Protein AF-A0A2V5ZFJ4-F1 (afdb_monomer_lite)

Secondary structure (DSSP, 8-state):
--------------SHHHHHHHHHHHHHHHHHHHHHHHHHHTTSPPPGGGGSBSSSS-BHHHHHHHHHHHHHHHHHHHHHHHHHHHHHHHHHGGGGHHHHHHHHHHHHHHHHHHHHHH--HHHHHHHHHHHHHHHHHHHH-PPPP-------

Foldseek 3Di:
DDDDPPPPDPPDQFCLLVLLLVLLVLLQVLLVVLVVVLVVVLVDDDDPQQQPDPDPVHGVVRVVNVVSVVVSVVSNVLSVVSNVLSVVCRVALQVSLVVLVVLLVVLCVVLVCCCVPPVDPVSNVSSVVSSVSSVVSNVSRDDDDPPPPPPD

Radius of gyration: 22.09 Å; chains: 1; bounding box: 65×28×65 Å

pLDDT: mean 88.11, std 15.81, range [40.06, 98.75]

Structure (mmCIF, N/CA/C/O backbone):
data_AF-A0A2V5ZFJ4-F1
#
_entry.id   AF-A0A2V5ZFJ4-F1
#
loop_
_atom_site.group_PDB
_atom_site.id
_atom_site.type_symbol
_atom_site.label_atom_id
_atom_site.label_alt_id
_atom_site.label_comp_id
_atom_site.label_asym_id
_atom_site.label_entity_id
_atom_site.label_seq_id
_atom_site.pdbx_PDB_ins_code
_atom_site.Cartn_x
_atom_site.Cartn_y
_atom_site.Cartn_z
_atom_site.occupancy
_atom_site.B_iso_or_equiv
_atom_site.auth_seq_id
_atom_site.auth_comp_id
_atom_site.auth_asym_id
_atom_site.auth_atom_id
_atom_site.pdbx_PDB_model_num
ATOM 1 N N . MET A 1 1 ? -47.280 13.020 31.141 1.00 44.16 1 MET A N 1
ATOM 2 C CA . MET A 1 1 ? -45.856 13.295 31.422 1.00 44.16 1 MET A CA 1
ATOM 3 C C . MET A 1 1 ? -45.122 11.973 31.261 1.00 44.16 1 MET A C 1
ATOM 5 O O . MET A 1 1 ? -45.209 11.145 32.151 1.00 44.16 1 MET A O 1
ATOM 9 N N . ASN A 1 2 ? -44.572 11.708 30.071 1.00 40.06 2 ASN A N 1
ATOM 10 C CA . ASN A 1 2 ? -43.973 10.415 29.721 1.00 40.06 2 ASN A CA 1
ATOM 11 C C . ASN A 1 2 ? -42.453 10.581 29.667 1.00 40.06 2 ASN A C 1
ATOM 13 O O . ASN A 1 2 ? -41.951 11.419 28.920 1.00 40.06 2 ASN A O 1
ATOM 17 N N . LEU A 1 3 ? -41.754 9.831 30.514 1.00 47.28 3 LEU A N 1
ATOM 18 C CA . LEU A 1 3 ? -40.306 9.874 30.679 1.00 47.28 3 LEU A CA 1
ATOM 19 C C . LEU A 1 3 ? -39.641 9.207 29.469 1.00 47.28 3 LEU A C 1
ATOM 21 O O . LEU A 1 3 ? -39.784 8.006 29.261 1.00 47.28 3 LEU A O 1
ATOM 25 N N . GLN A 1 4 ? -38.915 9.990 28.671 1.00 47.53 4 GLN A N 1
ATOM 26 C CA . GLN A 1 4 ? -37.968 9.458 27.694 1.00 47.53 4 GLN A CA 1
ATOM 27 C C . GLN A 1 4 ? -36.809 8.812 28.459 1.00 47.53 4 GLN A C 1
ATOM 29 O O . GLN A 1 4 ? -35.915 9.496 28.954 1.00 47.53 4 GLN A O 1
ATOM 34 N N . THR A 1 5 ? -36.820 7.486 28.573 1.00 51.03 5 THR A N 1
ATOM 35 C CA . THR A 1 5 ? -35.654 6.725 29.024 1.00 51.03 5 THR A CA 1
ATOM 36 C C . THR A 1 5 ? -34.638 6.708 27.887 1.00 51.03 5 THR A C 1
ATOM 38 O O . THR A 1 5 ? -34.701 5.878 26.978 1.00 51.03 5 THR A O 1
ATOM 41 N N . HIS A 1 6 ? -33.714 7.667 27.904 1.00 44.09 6 HIS A N 1
ATOM 42 C CA . HIS A 1 6 ? -32.519 7.621 27.074 1.00 44.09 6 HIS A CA 1
ATOM 43 C C . HIS A 1 6 ? -31.684 6.408 27.496 1.00 44.09 6 HIS A C 1
ATOM 45 O O . HIS A 1 6 ? -30.971 6.450 28.496 1.00 44.09 6 HIS A O 1
ATOM 51 N N . SER A 1 7 ? -31.795 5.317 26.736 1.00 51.81 7 SER A N 1
ATOM 52 C CA . SER A 1 7 ? -30.882 4.181 26.822 1.00 51.81 7 SER A CA 1
ATOM 53 C C . SER A 1 7 ? -29.478 4.686 26.499 1.00 51.81 7 SER A C 1
ATOM 55 O O . SER A 1 7 ? -29.158 4.948 25.338 1.00 51.81 7 SER A O 1
ATOM 57 N N . ALA A 1 8 ? -28.649 4.873 27.524 1.00 46.69 8 ALA A N 1
ATOM 58 C CA . ALA A 1 8 ? -27.247 5.215 27.356 1.00 46.69 8 ALA A CA 1
ATOM 59 C C . ALA A 1 8 ? -26.548 4.035 26.668 1.00 46.69 8 ALA A C 1
ATOM 61 O O . ALA A 1 8 ? -26.254 3.016 27.290 1.00 46.69 8 ALA A O 1
ATOM 62 N N . SER A 1 9 ? -26.311 4.145 25.360 1.00 50.25 9 SER A N 1
ATOM 63 C CA . SER A 1 9 ? -25.471 3.190 24.645 1.00 50.25 9 SER A CA 1
ATOM 64 C C . SER A 1 9 ? -24.073 3.245 25.255 1.00 50.25 9 SER A C 1
ATOM 66 O O . SER A 1 9 ? -23.413 4.280 25.181 1.00 50.25 9 SER A O 1
ATOM 68 N N . ASN A 1 10 ? -23.629 2.147 25.865 1.00 47.91 10 ASN A N 1
ATOM 69 C CA . ASN A 1 10 ? -22.280 1.995 26.395 1.00 47.91 10 ASN A CA 1
ATOM 70 C C . ASN A 1 10 ? -21.267 2.075 25.240 1.00 47.91 10 ASN A C 1
ATOM 72 O O . ASN A 1 10 ? -20.949 1.076 24.590 1.00 47.91 10 ASN A O 1
ATOM 76 N N . THR A 1 11 ? -20.795 3.281 24.932 1.00 51.31 11 THR A N 1
ATOM 77 C CA . THR A 1 11 ? -19.760 3.521 23.928 1.00 51.31 11 THR A CA 1
ATOM 78 C C . THR A 1 11 ? -18.404 3.220 24.549 1.00 51.31 11 THR A C 1
ATOM 80 O O . THR A 1 11 ? -17.663 4.128 24.932 1.00 51.31 11 THR A O 1
ATOM 83 N N . GLN A 1 12 ? -18.052 1.938 24.665 1.00 58.59 12 GLN A N 1
ATOM 84 C CA . GLN A 1 12 ? -16.641 1.604 24.824 1.00 58.59 12 GLN A CA 1
ATOM 85 C C . GLN A 1 12 ? -15.877 2.165 23.622 1.00 58.59 12 GLN A C 1
ATOM 87 O O . GLN A 1 12 ? -16.177 1.842 22.472 1.00 58.59 12 GLN A O 1
ATOM 92 N N . SER A 1 13 ? -14.893 3.020 23.901 1.00 67.25 13 SER A N 1
ATOM 93 C CA . SER A 1 13 ? -14.012 3.589 22.886 1.00 67.25 13 SER A CA 1
ATOM 94 C C . SER A 1 13 ? -13.232 2.460 22.207 1.00 67.25 13 SER A C 1
ATOM 96 O O . SER A 1 13 ? -12.361 1.828 22.812 1.00 67.25 13 SER A O 1
ATOM 98 N N . SER A 1 14 ? -13.585 2.149 20.957 1.00 79.50 14 SER A N 1
ATOM 99 C CA . SER A 1 14 ? -12.871 1.144 20.173 1.00 79.50 14 SER A CA 1
ATOM 100 C C . SER A 1 14 ? -11.470 1.652 19.837 1.00 79.50 14 SER A C 1
ATOM 102 O O . SER A 1 14 ? -11.295 2.789 19.408 1.00 79.50 14 SER A O 1
ATOM 104 N N . LYS A 1 15 ? -10.461 0.781 19.951 1.00 92.25 15 LYS A N 1
ATOM 105 C CA . LYS A 1 15 ? -9.097 1.064 19.469 1.00 92.25 15 LYS A CA 1
ATOM 106 C C . LYS A 1 15 ? -8.972 0.959 17.942 1.00 92.25 15 LYS A C 1
ATOM 108 O O . LYS A 1 15 ? -7.930 1.313 17.397 1.00 92.25 15 LYS A O 1
ATOM 113 N N . ALA A 1 16 ? -10.012 0.481 17.249 1.00 93.44 16 ALA A N 1
ATOM 114 C CA . ALA A 1 16 ? -9.978 0.237 15.809 1.00 93.44 16 ALA A CA 1
ATOM 115 C C . ALA A 1 16 ? -9.591 1.476 14.975 1.00 93.44 16 ALA A C 1
ATOM 117 O O . ALA A 1 16 ? -8.722 1.321 14.121 1.00 93.44 16 ALA A O 1
ATOM 118 N N . PRO A 1 17 ? -10.118 2.696 15.222 1.00 96.12 17 PRO A N 1
ATOM 119 C CA . PRO A 1 17 ? -9.731 3.878 14.450 1.00 96.12 17 PRO A CA 1
ATOM 120 C C . PRO A 1 17 ? -8.228 4.165 14.510 1.00 96.12 17 PRO A C 1
ATOM 122 O O . PRO A 1 17 ? -7.613 4.414 13.479 1.00 96.12 17 PRO A O 1
ATOM 125 N N . ALA A 1 18 ? -7.620 4.077 15.697 1.00 96.69 18 ALA A N 1
ATOM 126 C CA . ALA A 1 18 ? -6.190 4.327 15.864 1.00 96.69 18 ALA A CA 1
ATOM 127 C C . ALA A 1 18 ? -5.344 3.285 15.115 1.00 96.69 18 ALA A C 1
ATOM 129 O O . ALA A 1 18 ? -4.4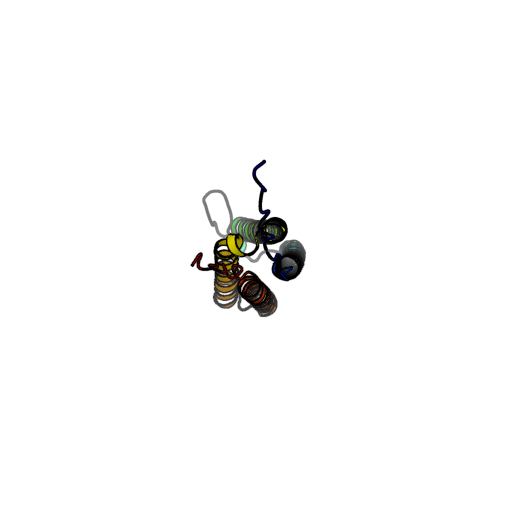12 3.643 14.404 1.00 96.69 18 ALA A O 1
ATOM 130 N N . ILE A 1 19 ? -5.714 2.003 15.209 1.00 97.69 19 ILE A N 1
ATOM 131 C CA . ILE A 1 19 ? -5.011 0.920 14.504 1.00 97.69 19 ILE A CA 1
ATOM 132 C C . ILE A 1 19 ? -5.122 1.098 12.981 1.00 97.69 19 ILE A C 1
ATOM 134 O O . ILE A 1 19 ? -4.132 0.938 12.271 1.00 97.69 19 ILE A O 1
ATOM 138 N N . LEU A 1 20 ? -6.303 1.469 12.475 1.00 97.94 20 LEU A N 1
ATOM 139 C CA . LEU A 1 20 ? -6.525 1.722 11.048 1.00 97.94 20 LEU A CA 1
ATOM 140 C C . LEU A 1 20 ? -5.738 2.946 10.554 1.00 97.94 20 LEU A C 1
ATOM 142 O O . LEU A 1 20 ? -5.193 2.915 9.455 1.00 97.94 20 LEU A O 1
ATOM 146 N N . GLN A 1 21 ? -5.607 3.996 11.370 1.00 98.19 21 GLN A N 1
ATOM 147 C CA . GLN A 1 21 ? -4.734 5.134 11.058 1.00 98.19 21 GLN A CA 1
ATOM 148 C C . GLN A 1 21 ? -3.264 4.713 10.973 1.00 98.19 21 GLN A C 1
ATOM 150 O O . GLN A 1 21 ? -2.569 5.126 10.047 1.00 98.19 21 GLN A O 1
ATOM 155 N N . THR A 1 22 ? -2.796 3.863 11.891 1.00 98.38 22 THR A N 1
ATOM 156 C CA . THR A 1 22 ? -1.437 3.308 11.828 1.00 98.38 22 THR A CA 1
ATOM 157 C C . THR A 1 22 ? -1.233 2.460 10.571 1.00 98.38 22 THR A C 1
ATOM 159 O O . THR A 1 22 ? -0.216 2.622 9.901 1.00 98.38 22 THR A O 1
ATOM 162 N N . ALA A 1 23 ? -2.199 1.608 10.213 1.00 98.50 23 ALA A N 1
ATOM 163 C CA . ALA A 1 23 ? -2.144 0.804 8.989 1.00 98.50 23 ALA A CA 1
ATOM 164 C C . ALA A 1 23 ? -2.090 1.683 7.729 1.00 98.50 23 ALA A C 1
ATOM 166 O O . ALA A 1 23 ? -1.265 1.448 6.852 1.00 98.50 23 ALA A O 1
ATOM 167 N N . SER A 1 24 ? -2.913 2.734 7.671 1.00 98.69 24 SER A N 1
ATOM 168 C CA . SER A 1 24 ? -2.905 3.705 6.572 1.00 98.69 24 SER A CA 1
ATOM 169 C C . SER A 1 24 ? -1.565 4.435 6.445 1.00 98.69 24 SER A C 1
ATOM 171 O O . SER A 1 24 ? -1.026 4.532 5.344 1.00 98.69 24 SER A O 1
ATOM 173 N N . LEU A 1 25 ? -0.996 4.909 7.559 1.00 98.56 25 LEU A N 1
ATOM 174 C CA . LEU A 1 25 ? 0.305 5.577 7.549 1.00 98.56 25 LEU A CA 1
ATOM 175 C C . LEU A 1 25 ? 1.407 4.634 7.057 1.00 98.56 25 LEU A C 1
ATOM 177 O O . LEU A 1 25 ? 2.244 5.032 6.251 1.00 98.56 25 LEU A O 1
ATOM 181 N N . LEU A 1 26 ? 1.390 3.383 7.520 1.00 98.38 26 LEU A N 1
ATOM 182 C CA . LEU A 1 26 ? 2.350 2.370 7.099 1.00 98.38 26 LEU A CA 1
ATOM 183 C C . LEU A 1 26 ? 2.236 2.069 5.596 1.00 98.38 26 LEU A C 1
ATOM 185 O O . LEU A 1 26 ? 3.256 2.061 4.907 1.00 98.38 26 LEU A O 1
ATOM 189 N N . ALA A 1 27 ? 1.011 1.904 5.086 1.00 98.19 27 ALA A N 1
ATOM 190 C CA . ALA A 1 27 ? 0.745 1.728 3.658 1.00 98.19 27 ALA A CA 1
ATOM 191 C C . ALA A 1 27 ? 1.241 2.931 2.843 1.00 98.19 27 ALA A C 1
ATOM 193 O O . ALA A 1 27 ? 1.935 2.768 1.841 1.00 98.19 27 ALA A O 1
ATOM 194 N N . PHE A 1 28 ? 0.963 4.155 3.302 1.00 98.19 28 PHE A N 1
ATOM 195 C CA . PHE A 1 28 ? 1.440 5.364 2.635 1.00 98.19 28 PHE A CA 1
ATOM 196 C C . PHE A 1 28 ? 2.970 5.413 2.567 1.00 98.19 28 PHE A C 1
ATOM 198 O O . PHE A 1 28 ? 3.525 5.695 1.507 1.00 98.19 28 PHE A O 1
ATOM 205 N N . VAL A 1 29 ? 3.661 5.090 3.666 1.00 97.75 29 VAL A N 1
ATOM 206 C CA . VAL A 1 29 ? 5.131 5.027 3.701 1.00 97.75 29 VAL A CA 1
ATOM 207 C C . VAL A 1 29 ? 5.662 3.983 2.718 1.00 97.75 29 VAL A C 1
ATOM 209 O O . VAL A 1 29 ? 6.577 4.294 1.955 1.00 97.75 29 VAL A O 1
ATOM 212 N N . GLN A 1 30 ? 5.080 2.780 2.688 1.00 96.25 30 GLN A N 1
ATOM 213 C CA . GLN A 1 30 ? 5.462 1.728 1.741 1.00 96.25 30 GLN A CA 1
ATOM 214 C C . GLN A 1 30 ? 5.325 2.198 0.291 1.00 96.25 30 GLN A C 1
ATOM 216 O O . GLN A 1 30 ? 6.277 2.074 -0.479 1.00 96.25 30 GLN A O 1
ATOM 221 N N . TYR A 1 31 ? 4.174 2.753 -0.090 1.00 96.00 31 TYR A N 1
ATOM 222 C CA . TYR A 1 31 ? 3.924 3.141 -1.480 1.00 96.00 31 TYR A CA 1
ATOM 223 C C . TYR A 1 31 ? 4.651 4.425 -1.892 1.00 96.00 31 TYR A C 1
ATOM 225 O O . TYR A 1 31 ? 5.068 4.536 -3.045 1.00 96.00 31 TYR A O 1
ATOM 233 N N . ALA A 1 32 ? 4.904 5.351 -0.964 1.00 95.81 32 ALA A N 1
ATOM 234 C CA . ALA A 1 32 ? 5.782 6.493 -1.209 1.00 95.81 32 ALA A CA 1
ATOM 235 C C . ALA A 1 32 ? 7.236 6.043 -1.431 1.00 95.81 32 ALA A C 1
ATOM 237 O O . ALA A 1 32 ? 7.893 6.511 -2.365 1.00 95.81 32 ALA A O 1
ATOM 238 N N . ALA A 1 33 ? 7.731 5.104 -0.617 1.00 94.94 33 ALA A N 1
ATOM 239 C CA . ALA A 1 33 ? 9.065 4.532 -0.783 1.00 94.94 33 ALA A CA 1
ATOM 240 C C . ALA A 1 33 ? 9.175 3.732 -2.089 1.00 94.94 33 ALA A C 1
ATOM 242 O O . ALA A 1 33 ? 10.112 3.944 -2.858 1.00 94.94 33 ALA A O 1
ATOM 243 N N . HIS A 1 34 ? 8.196 2.870 -2.376 1.00 92.88 34 HIS A N 1
ATOM 244 C CA . HIS A 1 34 ? 8.126 2.110 -3.622 1.00 92.88 34 HIS A CA 1
ATOM 245 C C . HIS A 1 34 ? 8.106 3.041 -4.835 1.00 92.88 34 HIS A C 1
ATOM 247 O O . HIS A 1 34 ? 8.919 2.876 -5.740 1.00 92.88 34 HIS A O 1
ATOM 253 N N . GLY A 1 35 ? 7.247 4.063 -4.824 1.00 94.31 35 GLY A N 1
ATOM 254 C CA . GLY A 1 35 ? 7.165 5.025 -5.916 1.00 94.31 35 GLY A CA 1
ATOM 255 C C . GLY A 1 35 ? 8.451 5.813 -6.118 1.00 94.31 35 GLY A C 1
ATOM 256 O O . GLY A 1 35 ? 8.912 5.948 -7.247 1.00 94.31 35 GLY A O 1
ATOM 257 N N . SER A 1 36 ? 9.087 6.258 -5.034 1.00 94.06 36 SER A N 1
ATOM 258 C CA . SER A 1 36 ? 10.366 6.972 -5.110 1.00 94.06 36 SER A CA 1
ATOM 259 C C . SER A 1 36 ? 11.467 6.091 -5.705 1.00 94.06 36 SER A C 1
ATOM 261 O O . SER A 1 36 ? 12.156 6.506 -6.633 1.00 94.06 36 SER A O 1
ATOM 263 N N . LEU A 1 37 ? 11.609 4.854 -5.219 1.00 92.62 37 LEU A N 1
ATOM 264 C CA . LEU A 1 37 ? 12.605 3.907 -5.730 1.00 92.62 37 LEU A CA 1
ATOM 265 C C . LEU A 1 37 ? 12.330 3.517 -7.184 1.00 92.62 37 LEU A C 1
ATOM 267 O O . LEU A 1 37 ? 13.263 3.427 -7.979 1.00 92.62 37 LEU A O 1
ATOM 271 N N . PHE A 1 38 ? 11.061 3.336 -7.549 1.00 93.50 38 PHE A N 1
ATOM 272 C CA . PHE A 1 38 ? 10.662 3.038 -8.917 1.00 93.50 38 PHE A CA 1
ATOM 273 C C . PHE A 1 38 ? 11.026 4.181 -9.870 1.00 93.50 38 PHE A C 1
ATOM 275 O O . PHE A 1 38 ? 11.701 3.946 -10.872 1.00 93.50 38 PHE A O 1
ATOM 282 N N . LEU A 1 39 ? 10.667 5.421 -9.525 1.00 93.81 39 LEU A N 1
ATOM 283 C CA . LEU A 1 39 ? 10.988 6.606 -10.327 1.00 93.81 39 LEU A CA 1
ATOM 284 C C . LEU A 1 39 ? 12.499 6.818 -10.478 1.00 93.81 39 LEU A C 1
ATOM 286 O O . LEU A 1 39 ? 12.959 7.221 -11.543 1.00 93.81 39 LEU A O 1
ATOM 290 N N . LEU A 1 40 ? 13.283 6.501 -9.446 1.00 91.75 40 LEU A N 1
ATOM 291 C CA . LEU A 1 40 ? 14.743 6.503 -9.550 1.00 91.75 40 LEU A CA 1
ATOM 292 C C . LEU A 1 40 ? 15.241 5.384 -10.478 1.00 91.75 40 LEU A C 1
ATOM 294 O O . LEU A 1 40 ? 16.138 5.614 -11.287 1.00 91.75 40 LEU A O 1
ATOM 298 N N . SER A 1 41 ? 14.643 4.192 -10.411 1.00 88.06 41 SER A N 1
ATOM 299 C CA . SER A 1 41 ? 15.072 3.029 -11.200 1.00 88.06 41 SER A CA 1
ATOM 300 C C . SER A 1 41 ? 14.844 3.181 -12.708 1.00 88.06 41 SER A C 1
ATOM 302 O O . SER A 1 41 ? 15.664 2.713 -13.495 1.00 88.06 41 SER A O 1
ATOM 304 N N . ILE A 1 42 ? 13.783 3.879 -13.130 1.00 88.25 42 ILE A N 1
ATOM 305 C CA . ILE A 1 42 ? 13.457 4.060 -14.557 1.00 88.25 42 ILE A CA 1
ATOM 306 C C . ILE A 1 42 ? 14.390 5.048 -15.273 1.00 88.25 42 ILE A C 1
ATOM 308 O O . ILE A 1 42 ? 14.287 5.218 -16.484 1.00 88.25 42 ILE A O 1
ATOM 312 N N . THR A 1 43 ? 15.307 5.696 -14.546 1.00 83.06 43 THR A N 1
ATOM 313 C CA . THR A 1 43 ? 16.367 6.524 -15.146 1.00 83.06 43 THR A CA 1
ATOM 314 C C . THR A 1 43 ? 17.530 5.695 -15.703 1.00 83.06 43 THR A C 1
ATOM 316 O O . THR A 1 43 ? 18.363 6.223 -16.439 1.00 83.06 43 THR A O 1
ATOM 319 N N . ALA A 1 44 ? 17.594 4.398 -15.383 1.00 78.25 44 ALA A N 1
ATOM 320 C CA . ALA A 1 44 ? 18.604 3.488 -15.908 1.00 78.25 44 ALA A CA 1
ATOM 321 C C . ALA A 1 44 ? 18.350 3.134 -17.385 1.00 78.25 44 ALA A C 1
ATOM 323 O O . ALA A 1 44 ? 17.209 3.060 -17.839 1.00 78.25 44 ALA A O 1
ATOM 324 N N . HIS A 1 45 ? 19.425 2.880 -18.140 1.00 65.75 45 HIS A N 1
ATOM 325 C CA . HIS A 1 45 ? 19.324 2.542 -19.561 1.00 65.75 45 HIS A CA 1
ATOM 326 C C . HIS A 1 45 ? 18.585 1.205 -19.774 1.00 65.75 45 HIS A C 1
ATOM 328 O O . HIS A 1 45 ? 19.010 0.185 -19.223 1.00 65.75 45 HIS A O 1
ATOM 334 N N . PRO A 1 46 ? 17.512 1.176 -20.586 1.00 75.69 46 PRO A N 1
ATOM 335 C CA . PRO A 1 46 ? 16.725 -0.029 -20.796 1.00 75.69 46 PRO A CA 1
ATOM 336 C C . PRO A 1 46 ? 17.489 -1.075 -21.625 1.00 75.69 46 PRO A C 1
ATOM 338 O O . PRO A 1 46 ? 18.236 -0.749 -22.548 1.00 75.69 46 PRO A O 1
ATOM 341 N N . SER A 1 47 ? 17.302 -2.356 -21.294 1.00 84.31 47 SER A N 1
ATOM 342 C CA . SER A 1 47 ? 17.902 -3.469 -22.043 1.00 84.31 47 SER A CA 1
ATOM 343 C C . SER A 1 47 ? 17.277 -3.608 -23.442 1.00 84.31 47 SER A C 1
ATOM 345 O O . SER A 1 47 ? 16.175 -3.109 -23.672 1.00 84.31 47 SER A O 1
ATOM 347 N N . PRO A 1 48 ? 17.894 -4.350 -24.381 1.00 87.62 48 PRO A N 1
ATOM 348 C CA . PRO A 1 48 ? 17.296 -4.594 -25.697 1.00 87.62 48 PRO A CA 1
ATOM 349 C C . PRO A 1 48 ? 15.889 -5.221 -25.655 1.00 87.62 48 PRO A C 1
ATOM 351 O O . PRO A 1 48 ? 15.076 -4.958 -26.536 1.00 87.62 48 PRO A O 1
ATOM 354 N N . ILE A 1 49 ? 15.570 -6.005 -24.615 1.00 86.69 49 ILE A N 1
ATOM 355 C CA . ILE A 1 49 ? 14.236 -6.606 -24.411 1.00 86.69 49 ILE A CA 1
ATOM 356 C C . ILE A 1 49 ? 13.171 -5.523 -24.204 1.00 86.69 49 ILE A C 1
ATOM 358 O O . ILE A 1 49 ? 12.030 -5.678 -24.629 1.00 86.69 49 ILE A O 1
ATOM 362 N N . ALA A 1 50 ? 13.544 -4.403 -23.591 1.00 88.50 50 ALA A N 1
ATOM 363 C CA . ALA A 1 50 ? 12.635 -3.308 -23.291 1.00 88.50 50 ALA A CA 1
ATOM 364 C C . ALA A 1 50 ? 12.083 -2.625 -24.559 1.00 88.50 50 ALA A C 1
ATOM 366 O O . ALA A 1 50 ? 11.006 -2.037 -24.514 1.00 88.50 50 ALA A O 1
ATOM 367 N N . ALA A 1 51 ? 12.788 -2.738 -25.691 1.00 90.38 51 ALA A N 1
ATOM 368 C CA . ALA A 1 51 ? 12.366 -2.190 -26.978 1.00 90.38 51 ALA A CA 1
ATOM 369 C C . ALA A 1 51 ? 11.366 -3.084 -27.738 1.00 90.38 51 ALA A C 1
ATOM 371 O O . ALA A 1 51 ? 10.797 -2.644 -28.736 1.00 90.38 51 ALA A O 1
ATOM 372 N N . ILE A 1 52 ? 11.144 -4.330 -27.298 1.00 94.38 52 ILE A N 1
ATOM 373 C CA . ILE A 1 52 ? 10.178 -5.237 -27.933 1.00 94.38 52 ILE A CA 1
ATOM 374 C C . ILE A 1 52 ? 8.769 -4.647 -27.795 1.00 94.38 52 ILE A C 1
ATOM 376 O O . ILE A 1 52 ? 8.428 -4.071 -26.765 1.00 94.38 52 ILE A O 1
ATOM 380 N N . ALA A 1 53 ? 7.940 -4.784 -28.829 1.00 93.62 53 ALA A N 1
ATOM 381 C CA . ALA A 1 53 ? 6.564 -4.302 -28.805 1.00 93.62 53 ALA A CA 1
ATOM 382 C C . ALA A 1 53 ? 5.711 -5.071 -27.778 1.00 93.62 53 ALA A C 1
ATOM 384 O O . ALA A 1 53 ? 5.634 -6.298 -27.825 1.00 93.62 53 ALA A O 1
ATOM 385 N N . ALA A 1 54 ? 5.032 -4.340 -26.889 1.00 92.50 54 ALA A N 1
ATOM 386 C CA . ALA A 1 54 ? 3.961 -4.868 -26.035 1.00 92.50 54 ALA A CA 1
ATOM 387 C C . ALA A 1 54 ? 2.573 -4.654 -26.664 1.00 92.50 54 ALA A C 1
ATOM 389 O O . ALA A 1 54 ? 1.635 -5.401 -26.393 1.00 92.50 54 ALA A O 1
ATOM 390 N N . SER A 1 55 ? 2.439 -3.639 -27.522 1.00 93.75 55 SER A N 1
ATOM 391 C CA . SER A 1 55 ? 1.279 -3.395 -28.386 1.00 93.75 55 SER A CA 1
ATOM 392 C C . SER A 1 55 ? 1.726 -2.693 -29.675 1.00 93.75 55 SER A C 1
ATOM 394 O O . SER A 1 55 ? 2.908 -2.400 -29.845 1.00 93.75 55 SER A O 1
ATOM 396 N N . SER A 1 56 ? 0.791 -2.362 -30.571 1.00 93.69 56 SER A N 1
ATOM 397 C CA . SER A 1 56 ? 1.082 -1.581 -31.784 1.00 93.69 56 SER A CA 1
ATOM 398 C C . SER A 1 56 ? 1.624 -0.171 -31.512 1.00 93.69 56 SER A C 1
ATOM 400 O O . SER A 1 56 ? 2.186 0.439 -32.418 1.00 93.69 56 SER A O 1
ATOM 402 N N . HIS A 1 57 ? 1.447 0.355 -30.295 1.00 94.69 57 HIS A N 1
ATOM 403 C CA . HIS A 1 57 ? 1.792 1.738 -29.941 1.00 94.69 57 HIS A CA 1
ATOM 404 C C . HIS A 1 57 ? 2.772 1.859 -28.771 1.00 94.69 57 HIS A C 1
ATOM 406 O O . HIS A 1 57 ? 3.268 2.953 -28.516 1.00 94.69 57 HIS A O 1
ATOM 412 N N . HIS A 1 58 ? 3.047 0.763 -28.061 1.00 94.38 58 HIS A N 1
ATOM 413 C CA . HIS A 1 58 ? 3.841 0.780 -26.835 1.00 94.38 58 HIS A CA 1
ATOM 414 C C . HIS A 1 58 ? 4.872 -0.339 -26.826 1.00 94.38 58 HIS A C 1
ATOM 416 O O . HIS A 1 58 ? 4.561 -1.498 -27.128 1.00 94.38 58 HIS A O 1
ATOM 422 N N . SER A 1 59 ? 6.087 0.017 -26.428 1.00 94.31 59 SER A N 1
ATOM 423 C CA . SER A 1 59 ? 7.140 -0.939 -26.113 1.00 94.31 59 SER A CA 1
ATOM 424 C C . SER A 1 59 ? 6.863 -1.638 -24.779 1.00 94.31 59 SER A C 1
ATOM 426 O O . SER A 1 59 ? 6.033 -1.208 -23.971 1.00 94.31 59 SER A O 1
ATOM 428 N N . TYR A 1 60 ? 7.582 -2.724 -24.526 1.00 92.31 60 TYR A N 1
ATOM 429 C CA . TYR A 1 60 ? 7.574 -3.400 -23.237 1.00 92.31 60 TYR A CA 1
ATOM 430 C C . TYR A 1 60 ? 8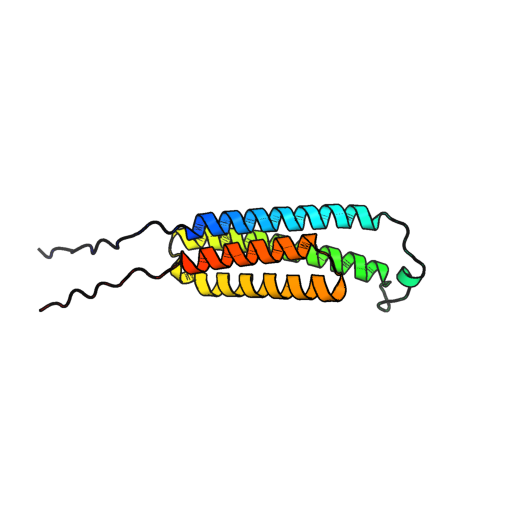.069 -2.480 -22.116 1.00 92.31 60 TYR A C 1
ATOM 432 O O . TYR A 1 60 ? 7.583 -2.574 -20.990 1.00 92.31 60 TYR A O 1
ATOM 440 N N . TRP A 1 61 ? 8.972 -1.543 -22.424 1.00 92.69 61 TRP A N 1
ATOM 441 C CA . TRP A 1 61 ? 9.376 -0.497 -21.489 1.00 92.69 61 TRP A CA 1
ATOM 442 C C . TRP A 1 61 ? 8.216 0.418 -21.098 1.00 92.69 61 TRP A C 1
ATOM 444 O O . TRP A 1 61 ? 7.976 0.616 -19.910 1.00 92.69 61 TRP A O 1
ATOM 454 N N . ASP A 1 62 ? 7.463 0.926 -22.076 1.00 93.44 62 ASP A N 1
ATOM 455 C CA . ASP A 1 62 ? 6.310 1.798 -21.813 1.00 93.44 62 ASP A CA 1
ATOM 456 C C . ASP A 1 62 ? 5.264 1.074 -20.959 1.00 93.44 62 ASP A C 1
ATOM 458 O O . ASP A 1 62 ? 4.714 1.641 -20.013 1.00 93.44 62 ASP A O 1
ATOM 462 N N . PHE A 1 63 ? 5.034 -0.208 -21.258 1.00 93.06 63 PHE A N 1
ATOM 463 C CA . PHE A 1 63 ? 4.156 -1.069 -20.474 1.00 93.06 63 PHE A CA 1
ATOM 464 C C . PHE A 1 63 ? 4.664 -1.235 -19.035 1.00 93.06 63 PHE A C 1
ATOM 466 O O . PHE A 1 63 ? 3.904 -1.015 -18.094 1.00 93.06 63 PHE A O 1
ATOM 473 N N . TYR A 1 64 ? 5.943 -1.571 -18.845 1.00 91.56 64 TYR A N 1
ATOM 474 C CA . TYR A 1 64 ? 6.558 -1.724 -17.522 1.00 91.56 64 TYR A CA 1
ATOM 475 C C . TYR A 1 64 ? 6.463 -0.436 -16.691 1.00 91.56 64 TYR A C 1
ATOM 477 O O . TYR A 1 64 ? 6.034 -0.475 -15.535 1.00 91.56 64 TYR A O 1
ATOM 485 N N . VAL A 1 65 ? 6.798 0.711 -17.293 1.00 93.50 65 VAL A N 1
ATOM 486 C CA . VAL A 1 65 ? 6.703 2.022 -16.640 1.00 93.50 65 VAL A CA 1
ATOM 487 C C . VAL A 1 65 ? 5.256 2.327 -16.253 1.00 93.50 65 VAL A C 1
ATOM 489 O O . VAL A 1 65 ? 4.984 2.668 -15.100 1.00 93.50 65 VAL A O 1
ATOM 492 N N . GLY A 1 66 ? 4.317 2.150 -17.185 1.00 94.75 66 GLY A N 1
ATOM 493 C CA . GLY A 1 66 ? 2.894 2.388 -16.951 1.00 94.75 66 GLY A CA 1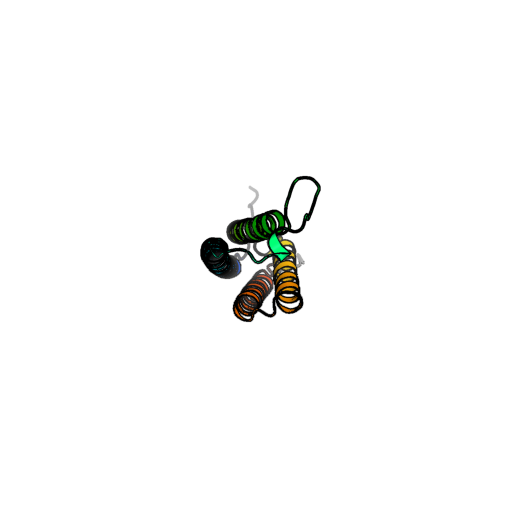
ATOM 494 C C . GLY A 1 66 ? 2.309 1.512 -15.840 1.00 94.75 66 GLY A C 1
ATOM 495 O O . GLY A 1 66 ? 1.612 2.022 -14.962 1.00 94.75 66 GLY A O 1
ATOM 496 N N . TYR A 1 67 ? 2.629 0.216 -15.823 1.00 93.19 67 TYR A N 1
ATOM 497 C CA . TYR A 1 67 ? 2.162 -0.700 -14.777 1.00 93.19 67 TYR A CA 1
ATOM 498 C C . TYR A 1 67 ? 2.766 -0.390 -13.407 1.00 93.19 67 TYR A C 1
ATOM 500 O O . TYR A 1 67 ? 2.054 -0.467 -12.406 1.00 93.19 67 TYR A O 1
ATOM 508 N N . GLY A 1 68 ? 4.037 0.015 -13.342 1.00 93.69 68 GLY A N 1
ATOM 509 C CA . GLY A 1 68 ? 4.635 0.463 -12.083 1.00 93.69 68 GLY A CA 1
ATOM 510 C C . GLY A 1 68 ? 3.955 1.719 -11.530 1.00 93.69 68 GLY A C 1
ATOM 511 O O . GLY A 1 68 ? 3.611 1.765 -10.350 1.00 93.69 68 GLY A O 1
ATOM 512 N N . LEU A 1 69 ? 3.653 2.705 -12.384 1.00 96.12 69 LEU A N 1
ATOM 513 C CA . LEU A 1 69 ? 2.881 3.893 -11.990 1.00 96.12 69 LEU A CA 1
ATOM 514 C C . LEU A 1 69 ? 1.462 3.540 -11.523 1.00 96.12 69 LEU A C 1
ATOM 516 O O . LEU A 1 69 ? 0.986 4.099 -10.532 1.00 96.12 69 LEU A O 1
ATOM 520 N N . LEU A 1 70 ? 0.801 2.590 -12.190 1.00 96.25 70 LEU A N 1
ATOM 521 C CA . LEU A 1 70 ? -0.515 2.096 -11.783 1.00 96.25 70 LEU A CA 1
ATOM 522 C C . LEU A 1 70 ? -0.473 1.416 -10.407 1.00 96.25 70 LEU A C 1
ATOM 524 O O . LEU A 1 70 ? -1.374 1.637 -9.596 1.00 96.25 70 LEU A O 1
ATOM 528 N N . ALA A 1 71 ? 0.566 0.627 -10.121 1.00 93.56 71 ALA A N 1
ATOM 529 C CA . ALA A 1 71 ? 0.754 -0.007 -8.817 1.00 93.56 71 ALA A CA 1
ATOM 530 C C . ALA A 1 71 ? 0.946 1.039 -7.704 1.00 93.56 71 ALA A C 1
ATOM 532 O O . ALA A 1 71 ? 0.279 0.968 -6.671 1.00 93.56 71 ALA A O 1
ATOM 533 N N . ILE A 1 72 ? 1.774 2.063 -7.946 1.00 95.62 72 ILE A N 1
ATOM 534 C CA . ILE A 1 72 ? 1.980 3.185 -7.013 1.00 95.62 72 ILE A CA 1
ATOM 535 C C . ILE A 1 72 ? 0.661 3.917 -6.745 1.00 95.62 72 ILE A C 1
ATOM 537 O O . ILE A 1 72 ? 0.301 4.134 -5.588 1.00 95.62 72 ILE A O 1
ATOM 541 N N . LEU A 1 73 ? -0.080 4.274 -7.801 1.00 96.56 73 LEU A N 1
ATOM 542 C CA . LEU A 1 73 ? -1.373 4.948 -7.677 1.00 96.56 73 LEU A CA 1
ATOM 543 C C . LEU A 1 73 ? -2.363 4.107 -6.865 1.00 96.56 73 LEU A C 1
ATOM 545 O O . LEU A 1 73 ? -2.991 4.624 -5.942 1.00 96.56 73 LEU A O 1
ATOM 549 N N . SER A 1 74 ? -2.481 2.820 -7.192 1.00 95.88 74 SER A N 1
ATOM 550 C CA . SER A 1 74 ? -3.394 1.894 -6.512 1.00 95.88 74 SER A CA 1
ATOM 551 C C . SER A 1 74 ? -3.081 1.808 -5.019 1.00 95.88 74 SER A C 1
ATOM 553 O O . SER A 1 74 ? -3.988 1.901 -4.195 1.00 95.88 74 SER A O 1
ATOM 555 N N . GLY A 1 75 ? -1.800 1.730 -4.665 1.00 96.75 75 GLY A N 1
ATOM 556 C CA . GLY A 1 75 ? -1.360 1.695 -3.278 1.00 96.75 75 GLY A CA 1
ATOM 557 C C . GLY A 1 75 ? -1.578 2.993 -2.497 1.00 96.75 75 GLY A C 1
ATOM 558 O O . GLY A 1 75 ? -1.996 2.966 -1.339 1.00 96.75 75 GLY A O 1
ATOM 559 N N . VAL A 1 76 ? -1.367 4.153 -3.127 1.00 97.19 76 VAL A N 1
ATOM 560 C CA . VAL A 1 76 ? -1.697 5.453 -2.511 1.00 97.19 76 VAL A CA 1
ATOM 561 C C . VAL A 1 76 ? -3.205 5.575 -2.284 1.00 97.19 76 VAL A C 1
ATOM 563 O O . VAL A 1 76 ? -3.632 6.015 -1.214 1.00 97.19 76 VAL A O 1
ATOM 566 N N . VAL A 1 77 ? -4.017 5.154 -3.260 1.00 98.25 77 VAL A N 1
ATOM 567 C CA . VAL A 1 77 ? -5.479 5.112 -3.121 1.00 98.25 77 VAL A CA 1
ATOM 568 C C . VAL A 1 77 ? -5.885 4.183 -1.978 1.00 98.25 77 VAL A C 1
ATOM 570 O O . VAL A 1 77 ? -6.702 4.579 -1.150 1.00 98.25 77 VAL A O 1
ATOM 573 N N . GLU A 1 78 ? -5.289 2.995 -1.872 1.00 98.06 78 GLU A N 1
ATOM 574 C CA . GLU A 1 78 ? -5.512 2.081 -0.749 1.00 98.06 78 GLU A CA 1
ATOM 575 C C . GLU A 1 78 ? -5.203 2.749 0.598 1.00 98.06 78 GLU A C 1
ATOM 577 O O . GLU A 1 78 ? -6.056 2.749 1.490 1.00 98.06 78 GLU A O 1
ATOM 582 N N . ALA A 1 79 ? -4.033 3.380 0.742 1.00 98.50 79 ALA A N 1
ATOM 583 C CA . ALA A 1 79 ? -3.650 4.061 1.978 1.00 98.50 79 ALA A CA 1
ATOM 584 C C . ALA A 1 79 ? -4.676 5.136 2.381 1.00 98.50 79 ALA A C 1
ATOM 586 O O . ALA A 1 79 ? -5.073 5.221 3.550 1.00 98.50 79 ALA A O 1
ATOM 587 N N . VAL A 1 80 ? -5.157 5.919 1.411 1.00 98.62 80 VAL A N 1
ATOM 588 C CA . VAL A 1 80 ? -6.196 6.939 1.614 1.00 98.62 80 VAL A CA 1
ATOM 589 C C . VAL A 1 80 ? -7.544 6.312 1.982 1.00 98.62 80 VAL A C 1
ATOM 591 O O . VAL A 1 80 ? -8.232 6.822 2.869 1.00 98.62 80 VAL A O 1
ATOM 594 N N . LEU A 1 81 ? -7.934 5.202 1.354 1.00 98.62 81 LEU A N 1
ATOM 595 C CA . LEU A 1 81 ? -9.180 4.509 1.684 1.00 98.62 81 LEU A CA 1
ATOM 596 C C . LEU A 1 81 ? -9.137 3.909 3.095 1.00 98.62 81 LEU A C 1
ATOM 598 O O . LEU A 1 81 ? -10.108 4.057 3.836 1.00 98.62 81 LEU A O 1
ATOM 602 N N . ILE A 1 82 ? -8.018 3.314 3.517 1.00 98.69 82 ILE A N 1
ATOM 603 C CA . ILE A 1 82 ? -7.854 2.818 4.894 1.00 98.69 82 ILE A CA 1
ATOM 604 C C . ILE A 1 82 ? -7.983 3.976 5.899 1.00 98.69 82 ILE A C 1
ATOM 606 O O . ILE A 1 82 ? -8.644 3.824 6.930 1.00 98.69 82 ILE A O 1
ATOM 610 N N . TRP A 1 83 ? -7.430 5.156 5.592 1.00 98.62 83 TRP A N 1
ATOM 611 C CA . TRP A 1 83 ? -7.612 6.351 6.424 1.00 98.62 83 TRP A CA 1
ATOM 612 C C . TRP A 1 83 ? -9.082 6.773 6.524 1.00 98.62 83 TRP A C 1
ATOM 614 O O . TRP A 1 83 ? -9.576 7.013 7.627 1.00 98.62 83 TRP A O 1
ATOM 624 N N . GLN A 1 84 ? -9.809 6.806 5.404 1.00 98.56 84 GLN A N 1
ATOM 625 C CA . GLN A 1 84 ? -11.245 7.114 5.403 1.00 98.56 84 GLN A CA 1
ATOM 626 C C . GLN A 1 84 ? -12.042 6.099 6.233 1.00 98.56 84 GLN A C 1
ATOM 628 O O . GLN A 1 84 ? -12.891 6.481 7.039 1.00 98.56 84 GLN A O 1
ATOM 633 N N . VAL A 1 85 ? -11.726 4.808 6.112 1.00 97.94 85 VAL A N 1
ATOM 634 C CA . VAL A 1 85 ? -12.334 3.746 6.926 1.00 97.94 85 VAL A CA 1
ATOM 635 C C . VAL A 1 85 ? -12.041 3.954 8.413 1.00 97.94 85 VAL A C 1
ATOM 637 O O . VAL A 1 85 ? -12.925 3.746 9.246 1.00 97.94 85 VAL A O 1
ATOM 640 N N . ALA A 1 86 ? -10.844 4.427 8.764 1.00 97.38 86 ALA A N 1
ATOM 641 C CA . ALA A 1 86 ? -10.507 4.784 10.138 1.00 97.38 86 ALA A CA 1
ATOM 642 C C . ALA A 1 86 ? -11.372 5.933 10.680 1.00 97.38 86 ALA A C 1
ATOM 644 O O . ALA A 1 86 ? -11.749 5.911 11.852 1.00 97.38 86 ALA A O 1
ATOM 645 N N . LEU A 1 87 ? -11.706 6.924 9.845 1.00 96.81 87 LEU A N 1
ATOM 646 C CA . LEU A 1 87 ? -12.617 8.009 10.220 1.00 96.81 87 LEU A CA 1
ATOM 647 C C . LEU A 1 87 ? -14.034 7.480 10.467 1.00 96.81 87 LEU A C 1
ATOM 649 O O . LEU A 1 87 ? -14.600 7.772 11.515 1.00 96.81 87 LEU A O 1
ATOM 653 N N . LEU A 1 88 ? -14.559 6.636 9.574 1.00 95.44 88 LEU A N 1
ATOM 654 C CA . LEU A 1 88 ? -15.882 6.009 9.726 1.00 95.44 88 LEU A CA 1
ATOM 655 C C . LEU A 1 88 ? -15.965 5.085 10.954 1.00 95.44 88 LEU A C 1
ATOM 657 O O . LEU A 1 88 ? -17.008 4.968 11.600 1.00 95.44 88 LEU A O 1
ATOM 661 N N . ALA A 1 89 ? -14.856 4.432 11.306 1.00 94.38 89 ALA A N 1
ATOM 662 C CA . ALA A 1 89 ? -14.782 3.555 12.468 1.00 94.38 89 ALA A CA 1
ATOM 663 C C . ALA A 1 89 ? -14.937 4.302 13.804 1.00 94.38 89 ALA A C 1
ATOM 665 O O . ALA A 1 89 ? -15.234 3.653 14.810 1.00 94.38 89 ALA A O 1
ATOM 666 N N . LYS A 1 90 ? -14.741 5.631 13.832 1.00 91.31 90 LYS A N 1
ATOM 667 C CA . LYS A 1 90 ? -14.968 6.455 15.032 1.00 91.31 90 LYS A CA 1
ATOM 668 C C . LYS A 1 90 ? -16.435 6.443 15.450 1.00 91.31 90 LYS A C 1
ATOM 670 O O . LYS A 1 90 ? -16.714 6.377 16.642 1.00 91.31 90 LYS A O 1
ATOM 675 N N . ASP A 1 91 ? -17.340 6.445 14.473 1.00 89.38 91 ASP A N 1
ATOM 676 C CA . ASP A 1 91 ? -18.782 6.473 14.715 1.00 89.38 91 ASP A CA 1
ATOM 677 C C . ASP A 1 91 ? -19.341 5.062 14.923 1.00 89.38 91 ASP A C 1
ATOM 679 O O . ASP A 1 91 ? -20.163 4.823 15.807 1.00 89.38 91 ASP A O 1
ATOM 683 N N . ASN A 1 92 ? -18.901 4.095 14.105 1.00 87.94 92 ASN A N 1
ATOM 684 C CA . ASN A 1 92 ? -19.345 2.708 14.226 1.00 87.94 92 ASN A CA 1
ATOM 685 C C . ASN A 1 92 ? -18.301 1.710 13.704 1.00 87.94 92 ASN A C 1
ATOM 687 O O . ASN A 1 92 ? -18.365 1.240 12.565 1.00 87.94 92 ASN A O 1
ATOM 691 N N . ALA A 1 93 ? -17.369 1.325 14.578 1.00 90.06 93 ALA A N 1
ATOM 692 C CA . ALA A 1 93 ? -16.315 0.366 14.254 1.00 90.06 93 ALA A CA 1
ATOM 693 C C . ALA A 1 93 ? -16.857 -0.976 13.720 1.00 90.06 93 ALA A C 1
ATOM 695 O O . ALA A 1 93 ? -16.278 -1.562 12.808 1.00 90.06 93 ALA A O 1
ATOM 696 N N . ALA A 1 94 ? -17.994 -1.463 14.225 1.00 92.25 94 ALA A N 1
ATOM 697 C CA . ALA A 1 94 ? -18.540 -2.751 13.797 1.00 92.25 94 ALA A CA 1
ATOM 698 C C . ALA A 1 94 ? -18.968 -2.761 12.318 1.00 92.25 94 ALA A C 1
ATOM 700 O O . ALA A 1 94 ? -18.833 -3.789 11.650 1.00 92.25 94 ALA A O 1
ATOM 701 N N . ARG A 1 95 ? -19.436 -1.625 11.785 1.00 92.69 95 ARG A N 1
ATOM 702 C CA . ARG A 1 95 ? -19.889 -1.517 10.388 1.00 92.69 95 ARG A CA 1
ATOM 703 C C . ARG A 1 95 ? -18.755 -1.550 9.370 1.00 92.69 95 ARG A C 1
ATOM 705 O O . ARG A 1 95 ? -18.991 -1.949 8.235 1.00 92.69 95 ARG A O 1
ATOM 712 N N . VAL A 1 96 ? -17.532 -1.187 9.758 1.00 95.31 96 VAL A N 1
ATOM 713 C CA . VAL A 1 96 ? -16.399 -1.164 8.820 1.00 95.31 96 VAL A CA 1
ATOM 714 C C . VAL A 1 96 ? -15.716 -2.523 8.641 1.00 95.31 96 VAL A C 1
ATOM 716 O O . VAL A 1 96 ? -14.887 -2.678 7.748 1.00 95.31 96 VAL A O 1
ATOM 719 N N . ARG A 1 97 ? -16.067 -3.536 9.447 1.00 95.50 97 ARG A N 1
ATOM 720 C CA . ARG A 1 97 ? -15.418 -4.861 9.424 1.00 95.50 97 ARG A CA 1
ATOM 721 C C . ARG A 1 97 ? -15.354 -5.513 8.034 1.00 95.50 97 ARG A C 1
ATOM 723 O O . ARG A 1 97 ? -14.284 -6.026 7.718 1.00 95.50 97 ARG A O 1
ATOM 730 N N . PRO A 1 98 ? -16.415 -5.514 7.196 1.00 97.19 98 PRO A N 1
ATOM 731 C CA . PRO A 1 98 ? -16.338 -6.131 5.869 1.00 97.19 98 PRO A CA 1
ATOM 732 C C . PRO A 1 98 ? -15.299 -5.454 4.968 1.00 97.19 98 PRO A C 1
ATOM 734 O O . PRO A 1 98 ? -14.581 -6.128 4.237 1.00 97.19 98 PRO A O 1
ATOM 737 N N . ILE A 1 99 ? -15.167 -4.129 5.078 1.00 97.88 99 ILE A N 1
ATOM 738 C CA . ILE A 1 99 ? -14.176 -3.350 4.328 1.00 97.88 99 ILE A CA 1
ATOM 739 C C . ILE A 1 99 ? -12.762 -3.676 4.826 1.00 97.88 99 ILE A C 1
ATOM 741 O O . ILE A 1 99 ? -11.851 -3.867 4.028 1.00 97.88 99 ILE A O 1
ATOM 745 N N . VAL A 1 100 ? -12.578 -3.820 6.143 1.00 98.06 100 VAL A N 1
ATOM 746 C CA . VAL A 1 100 ? -11.291 -4.246 6.721 1.00 98.06 100 VAL A CA 1
ATOM 747 C C . VAL A 1 100 ? -10.887 -5.638 6.220 1.00 98.06 100 VAL A C 1
ATOM 749 O O . VAL A 1 100 ? -9.728 -5.838 5.872 1.00 98.06 100 VAL A O 1
ATOM 752 N N . VAL A 1 101 ? -11.828 -6.585 6.121 1.00 98.31 101 VAL A N 1
ATOM 753 C CA . VAL A 1 101 ? -11.562 -7.927 5.564 1.00 98.31 101 VAL A CA 1
ATOM 754 C C . VAL A 1 101 ? -11.116 -7.853 4.104 1.00 98.31 101 VAL A C 1
ATOM 756 O O . VAL A 1 101 ? -10.177 -8.552 3.725 1.00 98.31 101 VAL A O 1
ATOM 759 N N . LEU A 1 102 ? -11.741 -6.987 3.300 1.00 98.50 102 LEU A N 1
ATOM 760 C CA . LEU A 1 102 ? -11.328 -6.771 1.915 1.00 98.50 102 LEU A CA 1
ATOM 761 C C . LEU A 1 102 ? -9.875 -6.285 1.830 1.00 98.50 102 LEU A C 1
ATOM 763 O O . LEU A 1 102 ? -9.106 -6.831 1.044 1.00 98.50 102 LEU A O 1
ATOM 767 N N . PHE A 1 103 ? -9.474 -5.323 2.667 1.00 98.44 103 PHE A N 1
ATOM 768 C CA . PHE A 1 103 ? -8.090 -4.838 2.680 1.00 98.44 103 PHE A CA 1
ATOM 769 C C . PHE A 1 103 ? -7.087 -5.880 3.189 1.00 98.44 103 PHE A C 1
ATOM 771 O O . PHE A 1 103 ? -5.978 -5.948 2.664 1.00 98.44 103 PHE A O 1
ATOM 778 N N . ILE A 1 104 ? -7.466 -6.739 4.145 1.00 98.75 104 ILE A N 1
ATOM 779 C CA . ILE A 1 104 ? -6.628 -7.885 4.545 1.00 98.75 104 ILE A CA 1
ATOM 780 C C . ILE A 1 104 ? -6.381 -8.786 3.335 1.00 98.75 104 ILE A C 1
ATOM 782 O O . ILE A 1 104 ? -5.237 -9.115 3.035 1.00 98.75 104 ILE A O 1
ATOM 786 N N . PHE A 1 105 ? -7.446 -9.164 2.622 1.00 98.62 105 PHE A N 1
ATOM 787 C CA . PHE A 1 105 ? -7.322 -9.999 1.431 1.00 98.62 105 PHE A CA 1
ATOM 788 C C . PHE A 1 105 ? -6.465 -9.327 0.353 1.00 98.62 105 PHE A C 1
ATOM 790 O O . PHE A 1 105 ? -5.580 -9.977 -0.196 1.00 98.62 105 PHE A O 1
ATOM 797 N N . ALA A 1 106 ? -6.682 -8.035 0.092 1.00 97.94 106 ALA A N 1
ATOM 798 C CA . ALA A 1 106 ? -5.912 -7.273 -0.887 1.00 97.94 106 ALA A CA 1
ATOM 799 C C . ALA A 1 106 ? -4.407 -7.288 -0.570 1.00 97.94 106 ALA A C 1
ATOM 801 O O . ALA A 1 106 ? -3.614 -7.631 -1.443 1.00 97.94 106 ALA A O 1
ATOM 802 N N . ASN A 1 107 ? -4.023 -7.027 0.685 1.00 98.38 107 ASN A N 1
ATOM 803 C CA . ASN A 1 107 ? -2.619 -7.035 1.110 1.00 98.38 107 ASN A CA 1
ATOM 804 C C . ASN A 1 107 ? -1.995 -8.436 1.025 1.00 98.38 107 ASN A C 1
ATOM 806 O O . ASN A 1 107 ? -0.876 -8.586 0.548 1.00 98.38 107 ASN A O 1
ATOM 810 N N . LEU A 1 108 ? -2.716 -9.488 1.431 1.00 98.62 108 LEU A N 1
ATOM 811 C CA . LEU A 1 108 ? -2.204 -10.862 1.338 1.00 98.62 108 LEU A CA 1
ATOM 812 C C . LEU A 1 108 ? -2.056 -11.333 -0.116 1.00 98.62 108 LEU A C 1
ATOM 814 O O . LEU A 1 108 ? -1.074 -11.994 -0.455 1.00 98.62 108 LEU A O 1
ATOM 818 N N . ALA A 1 109 ? -3.014 -10.989 -0.979 1.00 98.31 109 ALA A N 1
ATOM 819 C CA . ALA A 1 109 ? -2.940 -11.289 -2.404 1.00 98.31 109 ALA A CA 1
ATOM 820 C C . ALA A 1 109 ? -1.784 -10.527 -3.066 1.00 98.31 109 ALA A C 1
ATOM 822 O O . ALA A 1 109 ? -1.012 -11.124 -3.818 1.00 98.31 109 ALA A O 1
ATOM 823 N N . HIS A 1 110 ? -1.624 -9.242 -2.737 1.00 96.88 110 HIS A N 1
ATOM 824 C CA . HIS A 1 110 ? -0.508 -8.427 -3.204 1.00 96.88 110 HIS A CA 1
ATOM 825 C C . HIS A 1 110 ? 0.839 -9.018 -2.765 1.00 96.88 110 HIS A C 1
ATOM 827 O O . HIS A 1 110 ? 1.687 -9.273 -3.619 1.00 96.88 110 HIS A O 1
ATOM 833 N N . ALA A 1 111 ? 0.994 -9.375 -1.486 1.00 97.69 111 ALA A N 1
ATOM 834 C CA . ALA A 1 111 ? 2.194 -10.034 -0.971 1.00 97.69 111 ALA A CA 1
ATOM 835 C C . ALA A 1 111 ? 2.525 -11.324 -1.742 1.00 97.69 111 ALA A C 1
ATOM 837 O O . ALA A 1 111 ? 3.678 -11.565 -2.105 1.00 97.69 111 ALA A O 1
ATOM 838 N N . GLY A 1 112 ? 1.512 -12.147 -2.036 1.00 98.19 112 GLY A N 1
ATOM 839 C CA . GLY A 1 112 ? 1.674 -13.367 -2.826 1.00 98.19 112 GLY A CA 1
ATOM 840 C C . GLY A 1 112 ? 2.165 -13.090 -4.248 1.00 98.19 112 GLY A C 1
ATOM 841 O O . GLY A 1 112 ? 3.106 -13.735 -4.709 1.00 98.19 112 GLY A O 1
ATOM 842 N N . LEU A 1 113 ? 1.577 -12.103 -4.929 1.00 96.62 113 LEU A N 1
ATOM 843 C CA . LEU A 1 113 ? 2.001 -11.698 -6.272 1.00 96.62 113 LEU A CA 1
ATOM 844 C C . LEU A 1 113 ? 3.427 -11.137 -6.267 1.00 96.62 113 LEU A C 1
ATOM 846 O O . LEU A 1 113 ? 4.238 -11.523 -7.110 1.00 96.62 113 LEU A O 1
ATOM 850 N N . VAL A 1 114 ? 3.761 -10.283 -5.297 1.00 95.06 114 VAL A N 1
ATOM 851 C CA . VAL A 1 114 ? 5.119 -9.744 -5.152 1.00 95.06 114 VAL A CA 1
ATOM 852 C C . VAL A 1 114 ? 6.125 -10.872 -4.943 1.00 95.06 114 VAL A C 1
ATOM 854 O O . VAL A 1 114 ? 7.174 -10.885 -5.587 1.00 95.06 114 VAL A O 1
ATOM 857 N N . TRP A 1 115 ? 5.811 -11.839 -4.083 1.00 97.31 115 TRP A N 1
ATOM 858 C CA . TRP A 1 115 ? 6.692 -12.976 -3.842 1.00 97.31 115 TRP A CA 1
ATOM 859 C C . TRP A 1 115 ? 6.899 -13.826 -5.100 1.00 97.31 115 TRP A C 1
ATOM 861 O O . TRP A 1 115 ? 8.037 -14.115 -5.455 1.00 97.31 115 TRP A O 1
ATOM 871 N N . ILE A 1 116 ? 5.818 -14.183 -5.799 1.00 96.88 116 ILE A N 1
ATOM 872 C CA . ILE A 1 116 ? 5.871 -15.083 -6.961 1.00 96.88 116 ILE A CA 1
ATOM 873 C C . ILE A 1 116 ? 6.608 -14.446 -8.143 1.00 96.88 116 ILE A C 1
ATOM 875 O O . ILE A 1 116 ? 7.410 -15.113 -8.794 1.00 96.88 116 ILE A O 1
ATOM 879 N N . TYR A 1 117 ? 6.326 -13.177 -8.442 1.00 93.69 117 TYR A N 1
ATOM 880 C CA . TYR A 1 117 ? 6.808 -12.540 -9.671 1.00 93.69 117 TYR A CA 1
ATOM 881 C C . TYR A 1 117 ? 8.062 -11.685 -9.474 1.00 93.69 117 TYR A C 1
ATOM 883 O O . TYR A 1 117 ? 8.788 -11.455 -10.439 1.00 93.69 117 TYR A O 1
ATOM 891 N N . PHE A 1 118 ? 8.336 -11.225 -8.248 1.00 89.56 118 PHE A N 1
ATOM 892 C CA . PHE A 1 118 ? 9.430 -10.289 -7.974 1.00 89.56 118 PHE A CA 1
ATOM 893 C C . PHE A 1 118 ? 10.388 -10.763 -6.870 1.00 89.56 118 PHE A C 1
ATOM 895 O O . PHE A 1 118 ? 11.503 -10.253 -6.792 1.00 89.56 118 PHE A O 1
ATOM 902 N N . SER A 1 119 ? 9.999 -11.732 -6.029 1.00 92.44 119 SER A N 1
ATOM 903 C CA . SER A 1 119 ? 10.810 -12.257 -4.914 1.00 92.44 119 SER A CA 1
ATOM 904 C C . SER A 1 119 ? 11.371 -11.170 -3.978 1.00 92.44 119 SER A C 1
ATOM 906 O O . SER A 1 119 ? 12.461 -11.305 -3.419 1.00 92.44 119 SER A O 1
ATOM 908 N N . LEU A 1 120 ? 10.639 -10.063 -3.803 1.00 88.75 120 LEU A N 1
ATOM 909 C CA . LEU A 1 120 ? 11.080 -8.927 -2.992 1.00 88.75 120 LEU A CA 1
ATOM 910 C C . LEU A 1 120 ? 10.597 -9.069 -1.547 1.00 88.75 120 LEU A C 1
ATOM 912 O O . LEU A 1 120 ? 9.404 -8.993 -1.270 1.00 88.75 120 LEU A O 1
ATOM 916 N N . ILE A 1 121 ? 11.534 -9.204 -0.607 1.00 93.69 121 ILE A N 1
ATOM 917 C CA . ILE A 1 121 ? 11.213 -9.384 0.819 1.00 93.69 121 ILE A CA 1
ATOM 918 C C . ILE A 1 121 ? 10.609 -8.116 1.428 1.00 93.69 121 ILE A C 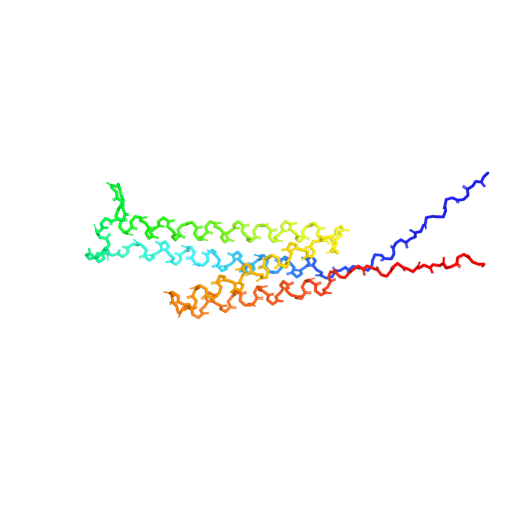1
ATOM 920 O O . ILE A 1 121 ? 9.665 -8.203 2.207 1.00 93.69 121 ILE A O 1
ATOM 924 N N . ALA A 1 122 ? 11.145 -6.937 1.092 1.00 92.81 122 ALA A N 1
ATOM 925 C CA . ALA A 1 122 ? 10.731 -5.696 1.742 1.00 92.81 122 ALA A CA 1
ATOM 926 C C . ALA A 1 122 ? 9.237 -5.375 1.528 1.00 92.81 122 ALA A C 1
ATOM 928 O O . ALA A 1 122 ? 8.551 -5.216 2.534 1.00 92.81 122 ALA A O 1
ATOM 929 N N . PRO A 1 123 ? 8.678 -5.351 0.300 1.00 91.62 123 PRO A N 1
ATOM 930 C CA . PRO A 1 123 ? 7.250 -5.082 0.124 1.00 91.62 123 PRO A CA 1
ATOM 931 C C . PRO A 1 123 ? 6.371 -6.167 0.762 1.00 91.62 123 PRO A C 1
ATOM 933 O O . PRO A 1 123 ? 5.425 -5.835 1.466 1.00 91.62 123 PRO A O 1
ATOM 936 N N . VAL A 1 124 ? 6.749 -7.448 0.632 1.00 97.00 124 VAL A N 1
ATOM 937 C CA . VAL A 1 124 ? 6.031 -8.571 1.265 1.00 97.00 124 VAL A CA 1
ATOM 938 C C . VAL A 1 124 ? 5.947 -8.398 2.783 1.00 97.00 124 VAL A C 1
ATOM 940 O O . VAL A 1 124 ? 4.891 -8.602 3.376 1.00 97.00 124 VAL A O 1
ATOM 943 N N . ALA A 1 125 ? 7.044 -8.003 3.434 1.00 97.62 125 ALA A N 1
ATOM 944 C CA . ALA A 1 125 ? 7.060 -7.793 4.878 1.00 97.62 125 ALA A CA 1
ATOM 945 C C . ALA A 1 125 ? 6.113 -6.664 5.313 1.00 97.62 125 ALA A C 1
ATOM 947 O O . ALA A 1 125 ? 5.417 -6.811 6.321 1.00 97.62 125 ALA A O 1
ATOM 948 N N . PHE A 1 126 ? 6.058 -5.560 4.561 1.00 97.31 126 PHE A N 1
ATOM 949 C CA . PHE A 1 126 ? 5.122 -4.480 4.865 1.00 97.31 126 PHE A CA 1
ATOM 950 C C . PHE A 1 126 ? 3.665 -4.892 4.613 1.00 97.31 126 PHE A C 1
ATOM 952 O O . PHE A 1 126 ? 2.836 -4.643 5.486 1.00 97.31 126 PHE A O 1
ATOM 959 N N . ASP A 1 127 ? 3.359 -5.592 3.517 1.00 97.56 127 ASP A N 1
ATOM 960 C CA . ASP A 1 127 ? 2.001 -6.084 3.234 1.00 97.56 127 ASP A CA 1
ATOM 961 C C . ASP A 1 127 ? 1.489 -6.998 4.362 1.00 97.56 127 ASP A C 1
ATOM 963 O O . ASP A 1 127 ? 0.358 -6.866 4.835 1.00 97.56 127 ASP A O 1
ATOM 967 N N . LEU A 1 128 ? 2.342 -7.904 4.859 1.00 98.50 128 LEU A N 1
ATOM 968 C CA . LEU A 1 128 ? 2.008 -8.775 5.989 1.00 98.50 128 LEU A CA 1
ATOM 969 C C . LEU A 1 128 ? 1.814 -7.989 7.292 1.00 98.50 128 LEU A C 1
ATOM 971 O O . LEU A 1 128 ? 0.935 -8.324 8.095 1.00 98.50 128 LEU A O 1
ATOM 975 N N . LEU A 1 129 ? 2.607 -6.940 7.514 1.00 98.50 129 LEU A N 1
ATOM 976 C CA . LEU A 1 129 ? 2.474 -6.078 8.685 1.00 98.50 129 LEU A CA 1
ATOM 977 C C . LEU A 1 129 ? 1.179 -5.251 8.630 1.00 98.50 129 LEU A C 1
ATOM 979 O O . LEU A 1 129 ? 0.462 -5.180 9.632 1.00 98.50 129 LEU A O 1
ATOM 983 N N . ILE A 1 130 ? 0.836 -4.690 7.469 1.00 98.62 130 ILE A N 1
ATOM 984 C CA . ILE A 1 130 ? -0.429 -3.980 7.234 1.00 98.62 130 ILE A CA 1
ATOM 985 C C . ILE A 1 130 ? -1.604 -4.941 7.426 1.00 98.62 130 ILE A C 1
ATOM 987 O O . ILE A 1 130 ? -2.503 -4.647 8.217 1.00 98.62 130 ILE A O 1
ATOM 991 N N . ALA A 1 131 ? -1.575 -6.124 6.806 1.00 98.62 131 ALA A N 1
ATOM 992 C CA . ALA A 1 131 ? -2.605 -7.150 6.980 1.00 98.62 131 ALA A CA 1
ATOM 993 C C . ALA A 1 131 ? -2.777 -7.555 8.456 1.00 98.62 131 ALA A C 1
ATOM 995 O O . ALA A 1 131 ? -3.903 -7.722 8.930 1.00 98.62 131 ALA A O 1
ATOM 996 N N . SER A 1 132 ? -1.678 -7.643 9.211 1.00 98.62 132 SER A N 1
ATOM 997 C CA . SER A 1 132 ? -1.710 -7.926 10.651 1.00 98.62 132 SER A CA 1
ATOM 998 C C . SER A 1 132 ? -2.378 -6.798 11.443 1.00 98.62 132 SER A C 1
ATOM 1000 O O . SER A 1 132 ? -3.256 -7.064 12.268 1.00 98.62 132 SER A O 1
ATOM 1002 N N . LEU A 1 133 ? -2.031 -5.533 11.171 1.00 98.50 133 LEU A N 1
ATOM 1003 C CA . LEU A 1 133 ? -2.683 -4.365 11.781 1.00 98.50 133 LEU A CA 1
ATOM 1004 C C . LEU A 1 133 ? -4.183 -4.330 11.470 1.00 98.50 133 LEU A C 1
ATOM 1006 O O . LEU A 1 133 ? -4.999 -4.129 12.371 1.00 98.50 133 LEU A O 1
ATOM 1010 N N . LEU A 1 134 ? -4.562 -4.594 10.222 1.00 98.44 134 LEU A N 1
ATOM 1011 C CA . LEU A 1 134 ? -5.961 -4.699 9.816 1.00 98.44 134 LEU A CA 1
ATOM 1012 C C . LEU A 1 134 ? -6.675 -5.852 10.546 1.00 98.44 134 LEU A C 1
ATOM 1014 O O . LEU A 1 134 ? -7.809 -5.684 11.000 1.00 98.44 134 LEU A O 1
ATOM 1018 N N . GLY A 1 135 ? -6.001 -6.986 10.762 1.00 97.81 135 GLY A N 1
ATOM 1019 C CA . GLY A 1 135 ? -6.494 -8.083 11.600 1.00 97.81 135 GLY A CA 1
ATOM 1020 C C . GLY A 1 135 ? -6.764 -7.650 13.046 1.00 97.81 135 GLY A C 1
ATOM 1021 O O . GLY A 1 135 ? -7.843 -7.911 13.589 1.00 97.81 135 GLY A O 1
ATOM 1022 N N . PHE A 1 136 ? -5.840 -6.907 13.661 1.00 97.31 136 PHE A N 1
ATOM 1023 C CA . PHE A 1 136 ? -6.048 -6.338 14.997 1.00 97.31 136 PHE A CA 1
ATOM 1024 C C . PHE A 1 136 ? -7.195 -5.319 15.027 1.00 97.31 136 PHE A C 1
ATOM 1026 O O . PHE A 1 136 ? -7.984 -5.311 15.981 1.00 97.31 136 PHE A O 1
ATOM 1033 N N . ALA A 1 137 ? -7.347 -4.498 13.984 1.00 96.38 137 ALA A N 1
ATOM 1034 C CA . ALA A 1 137 ? -8.471 -3.574 13.857 1.00 96.38 137 ALA A CA 1
ATOM 1035 C C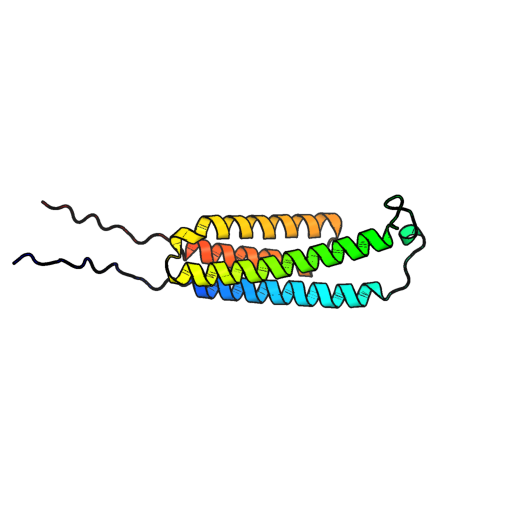 . ALA A 1 137 ? -9.809 -4.325 13.760 1.00 96.38 137 ALA A C 1
ATOM 1037 O O . ALA A 1 137 ? -10.757 -3.982 14.468 1.00 96.38 137 ALA A O 1
ATOM 1038 N N . PHE A 1 138 ? -9.874 -5.398 12.968 1.00 96.31 138 PHE A N 1
ATOM 1039 C CA . PHE A 1 138 ? -11.057 -6.251 12.839 1.00 96.31 138 PHE A CA 1
ATOM 1040 C C . PHE A 1 138 ? -11.477 -6.872 14.180 1.00 96.31 138 PHE A C 1
ATOM 1042 O O . PHE A 1 138 ? -12.662 -6.872 14.535 1.00 96.31 138 PHE A O 1
ATOM 1049 N N . VAL A 1 139 ? -10.517 -7.368 14.967 1.00 94.94 139 VAL A N 1
ATOM 1050 C CA . VAL A 1 139 ? -10.789 -7.909 16.310 1.00 94.94 139 VAL A CA 1
ATOM 1051 C C . VAL A 1 139 ? -11.224 -6.810 17.287 1.00 94.94 139 VAL A C 1
ATOM 1053 O O . VAL A 1 139 ? -12.099 -7.057 18.116 1.00 94.94 139 VAL A O 1
ATOM 1056 N N . SER A 1 140 ? -10.675 -5.600 17.171 1.00 91.06 140 SER A N 1
ATOM 1057 C CA . SER A 1 140 ? -11.018 -4.449 18.028 1.00 91.06 140 SER A CA 1
ATOM 1058 C C . SER A 1 140 ? -12.369 -3.804 17.682 1.00 91.06 140 SER A C 1
ATOM 1060 O O . SER A 1 140 ? -12.951 -3.085 18.493 1.00 91.06 140 SER A O 1
ATOM 1062 N N . ALA A 1 141 ? -12.891 -4.073 16.487 1.00 87.69 141 ALA A N 1
ATOM 1063 C CA . ALA A 1 141 ? -14.143 -3.545 15.961 1.00 87.69 141 ALA A CA 1
ATOM 1064 C C . ALA A 1 141 ? -15.362 -4.438 16.282 1.00 87.69 141 ALA A C 1
ATOM 1066 O O . ALA A 1 141 ? -16.199 -4.694 15.415 1.00 87.69 141 ALA A O 1
ATOM 1067 N N . LYS A 1 142 ? -15.451 -5.025 17.482 1.00 80.88 142 LYS A N 1
ATOM 1068 C CA . LYS A 1 142 ? -16.574 -5.919 17.840 1.00 80.88 142 LYS A CA 1
ATOM 1069 C C . LYS A 1 142 ? -17.879 -5.131 18.053 1.00 80.88 142 LYS A C 1
ATOM 1071 O O . LYS A 1 142 ? -17.822 -4.038 18.612 1.00 80.88 142 LYS A O 1
ATOM 1076 N N . PRO A 1 143 ? -19.046 -5.673 17.647 1.00 69.56 143 PRO A N 1
ATOM 1077 C CA . PRO A 1 143 ? -20.338 -5.119 18.047 1.00 69.56 143 PRO A CA 1
ATOM 1078 C C . PRO A 1 143 ? -20.454 -5.089 19.577 1.00 69.56 143 PRO A C 1
ATOM 1080 O O . PRO A 1 143 ? -20.056 -6.051 20.239 1.00 69.56 143 PRO A O 1
ATOM 1083 N N . GLY A 1 144 ? -20.990 -4.001 20.136 1.00 62.94 144 GLY A N 1
ATOM 1084 C CA . GLY A 1 144 ? -21.340 -3.945 21.557 1.00 62.94 144 GLY A CA 1
ATOM 1085 C C . GLY A 1 144 ? -22.358 -5.035 21.900 1.00 62.94 144 GLY A C 1
ATOM 1086 O O . GLY A 1 144 ? -23.183 -5.400 21.060 1.00 62.94 144 GLY A O 1
ATOM 1087 N N . LYS A 1 145 ? -22.294 -5.583 23.118 1.00 56.38 145 LYS A N 1
ATOM 1088 C CA . LYS A 1 145 ? -23.324 -6.512 23.592 1.00 56.38 145 LYS A CA 1
ATOM 1089 C C . LYS A 1 145 ? -24.652 -5.754 23.641 1.00 56.38 145 LYS A C 1
ATOM 1091 O O . LYS A 1 145 ? -24.745 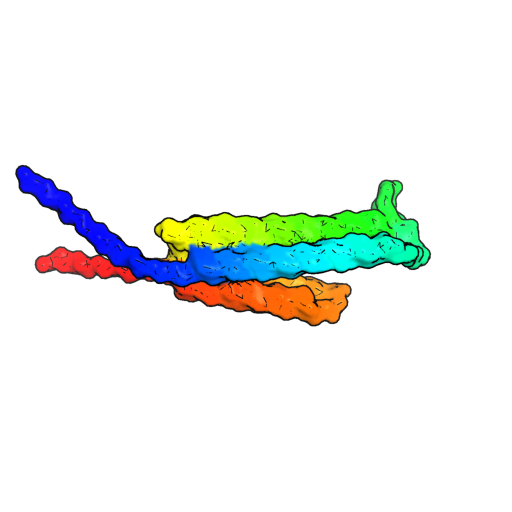-4.742 24.327 1.00 56.38 145 LYS A O 1
ATOM 1096 N N . VAL A 1 146 ? -25.655 -6.230 22.908 1.00 56.59 146 VAL A N 1
ATOM 1097 C CA . VAL A 1 146 ? -27.040 -5.807 23.126 1.00 56.59 146 VAL A CA 1
ATOM 1098 C C . VAL A 1 146 ? -27.494 -6.561 24.368 1.00 56.59 146 VAL A C 1
ATOM 1100 O O . VAL A 1 146 ? -27.788 -7.752 24.296 1.00 56.59 146 VAL A O 1
ATOM 1103 N N . GLU A 1 147 ? -27.432 -5.908 25.523 1.00 52.56 147 GLU A N 1
ATOM 1104 C CA . GLU A 1 147 ? -28.024 -6.438 26.746 1.00 52.56 147 GLU A CA 1
ATOM 1105 C C . GLU A 1 147 ? -29.542 -6.353 26.557 1.00 52.56 147 GLU A C 1
ATOM 1107 O O . GLU A 1 147 ? -30.133 -5.276 26.617 1.00 52.56 147 GLU A O 1
ATOM 1112 N N . LEU A 1 148 ? -30.162 -7.477 26.178 1.00 57.47 148 LEU A N 1
ATOM 1113 C CA . LEU A 1 148 ? -31.610 -7.614 26.264 1.00 57.47 148 LEU A CA 1
ATOM 1114 C C . LEU A 1 148 ? -31.942 -7.612 27.755 1.00 57.47 148 LEU A C 1
ATOM 1116 O O . LEU A 1 148 ? -31.906 -8.663 28.394 1.00 57.47 148 LEU A O 1
ATOM 1120 N N . GLU A 1 149 ? -32.252 -6.444 28.314 1.00 53.62 149 GLU A N 1
ATOM 1121 C CA . GLU A 1 149 ? -33.013 -6.420 29.554 1.00 53.62 149 GLU A CA 1
ATOM 1122 C C . GLU A 1 149 ? -34.381 -7.027 29.248 1.00 53.62 149 GLU A C 1
ATOM 1124 O O . GLU A 1 149 ? -35.212 -6.461 28.533 1.00 53.62 149 GLU A O 1
ATOM 1129 N N . ALA A 1 150 ? -34.556 -8.260 29.718 1.00 53.72 150 ALA A N 1
ATOM 1130 C CA . ALA A 1 150 ? -35.835 -8.928 29.745 1.00 53.72 150 ALA A CA 1
ATOM 1131 C C . ALA A 1 150 ? -36.766 -8.082 30.616 1.00 53.72 150 ALA A C 1
ATOM 1133 O O . ALA A 1 150 ? -36.617 -8.032 31.833 1.00 53.72 150 ALA A O 1
ATOM 1134 N N . ILE A 1 151 ? -37.706 -7.398 29.969 1.00 55.09 151 ILE A N 1
ATOM 1135 C CA . ILE A 1 151 ? -38.871 -6.827 30.631 1.00 55.09 151 ILE A CA 1
ATOM 1136 C C . ILE A 1 151 ? -39.680 -8.022 31.154 1.00 55.09 151 ILE A C 1
ATOM 1138 O O . ILE A 1 151 ? -40.391 -8.668 30.381 1.00 55.09 151 ILE A O 1
ATOM 1142 N N . VAL A 1 152 ? -39.513 -8.343 32.437 1.00 51.97 152 VAL A N 1
ATOM 1143 C CA . VAL A 1 152 ? -40.418 -9.185 33.233 1.00 51.97 152 VAL A CA 1
ATOM 1144 C C . VAL A 1 152 ? -40.760 -8.428 34.502 1.00 51.97 152 VAL A C 1
ATOM 1146 O O . VAL A 1 152 ? -39.813 -7.964 35.173 1.00 51.97 152 VAL A O 1
#

Sequence (152 aa):
MNLQTHSASNTQSSKAPAILQTASLLAFVQYAAHGSLFLLSITAHPSPIAAIAASSHHSYWDFYVGYGLLAILSGVVEAVLIWQVALLAKDNAARVRPIVVLFIFANLAHAGLVWIYFSLIAPVAFDLLIASLLGFAFVSAKPGKVELEAIV